Protein AF-A0A482UMV7-F1 (afdb_monomer_lite)

Structure (mmCIF, N/CA/C/O backbone):
data_AF-A0A482UMV7-F1
#
_entry.id   AF-A0A482UMV7-F1
#
loop_
_atom_site.group_PDB
_atom_site.id
_atom_site.type_symbol
_atom_site.label_atom_id
_atom_site.label_alt_id
_atom_site.label_comp_id
_atom_site.label_asym_id
_atom_site.label_entity_id
_atom_site.label_seq_id
_atom_site.pdbx_PDB_ins_code
_atom_site.Cartn_x
_atom_site.Cartn_y
_atom_site.Cartn_z
_atom_site.occupancy
_atom_site.B_iso_or_equiv
_atom_site.auth_seq_id
_atom_site.auth_comp_id
_atom_site.auth_asym_id
_atom_site.auth_atom_id
_atom_site.pdbx_PDB_model_num
ATOM 1 N N . MET A 1 1 ? -40.245 61.154 6.865 1.00 43.94 1 MET A N 1
ATOM 2 C CA . MET A 1 1 ? -39.215 61.916 6.126 1.00 43.94 1 MET A CA 1
ATOM 3 C C . MET A 1 1 ? -37.878 61.255 6.385 1.00 43.94 1 MET A C 1
ATOM 5 O O . MET A 1 1 ? -37.411 61.258 7.516 1.00 43.94 1 MET A O 1
ATOM 9 N N . GLY A 1 2 ? -37.360 60.561 5.376 1.00 43.12 2 GLY A N 1
ATOM 10 C CA . GLY A 1 2 ? -36.163 59.741 5.489 1.00 43.12 2 GLY A CA 1
ATOM 11 C C . GLY A 1 2 ? -34.888 60.548 5.296 1.00 43.12 2 GLY A C 1
ATOM 12 O O . GLY A 1 2 ? -34.799 61.359 4.381 1.00 43.12 2 GLY A O 1
ATOM 13 N N . LYS A 1 3 ? -33.899 60.269 6.143 1.00 50.28 3 LYS A N 1
ATOM 14 C CA . LYS A 1 3 ? -32.472 60.389 5.842 1.00 50.28 3 LYS A CA 1
ATOM 15 C C . LYS A 1 3 ? -31.780 59.277 6.626 1.00 50.28 3 LYS A C 1
ATOM 17 O O . LYS A 1 3 ? -31.640 59.380 7.840 1.00 50.28 3 LYS A O 1
ATOM 22 N N . LYS A 1 4 ? -31.408 58.190 5.954 1.00 49.84 4 LYS A N 1
ATOM 23 C CA . LYS A 1 4 ? -30.379 57.277 6.451 1.00 49.84 4 LYS A CA 1
ATOM 24 C C . LYS A 1 4 ? -29.355 57.105 5.340 1.00 49.84 4 LYS A C 1
ATOM 26 O O . LYS A 1 4 ? -29.691 56.844 4.190 1.00 49.84 4 LYS A O 1
ATOM 31 N N . SER A 1 5 ? -28.141 57.440 5.731 1.00 49.72 5 SER A N 1
ATOM 32 C CA . SER A 1 5 ? -26.908 57.589 4.980 1.00 49.72 5 SER A CA 1
ATOM 33 C C . SER A 1 5 ? -26.495 56.302 4.274 1.00 49.72 5 SER A C 1
ATOM 35 O O . SER A 1 5 ? -26.538 55.225 4.865 1.00 49.72 5 SER A O 1
ATOM 37 N N . LYS A 1 6 ? -26.043 56.440 3.024 1.00 51.44 6 LYS A N 1
ATOM 38 C CA . LYS A 1 6 ? -25.259 55.422 2.318 1.00 51.44 6 LYS A CA 1
ATOM 39 C C . LYS A 1 6 ? -23.919 55.219 3.046 1.00 51.44 6 LYS A C 1
ATOM 41 O O . LYS A 1 6 ? -23.267 56.226 3.325 1.00 51.44 6 LYS A O 1
ATOM 46 N N . PRO A 1 7 ? -23.480 53.982 3.319 1.00 50.62 7 PRO A N 1
ATOM 47 C CA . PRO A 1 7 ? -22.086 53.716 3.639 1.00 50.62 7 PRO A CA 1
ATOM 48 C C . PRO A 1 7 ? -21.233 53.778 2.365 1.00 50.62 7 PRO A C 1
ATOM 50 O O . PRO A 1 7 ? -21.660 53.367 1.284 1.00 50.62 7 PRO A O 1
ATOM 53 N N . GLN A 1 8 ? -20.054 54.377 2.509 1.00 47.41 8 GLN A N 1
ATOM 54 C CA . GLN A 1 8 ? -19.068 54.591 1.459 1.00 47.41 8 GLN A CA 1
ATOM 55 C C . GLN A 1 8 ? -18.378 53.273 1.096 1.00 47.41 8 GLN A C 1
ATOM 57 O O . GLN A 1 8 ? -17.973 52.505 1.963 1.00 47.41 8 GLN A O 1
ATOM 62 N N . HIS A 1 9 ? -18.259 53.051 -0.207 1.00 37.47 9 HIS A N 1
ATOM 63 C CA . HIS A 1 9 ? -17.478 51.998 -0.835 1.00 37.47 9 HIS A CA 1
ATOM 64 C C . HIS A 1 9 ? -15.992 52.332 -0.645 1.00 37.47 9 HIS A C 1
ATOM 66 O O . HIS A 1 9 ? -15.497 53.280 -1.253 1.00 37.47 9 HIS A O 1
ATOM 72 N N . ARG A 1 10 ? -15.292 51.595 0.223 1.00 38.94 10 ARG A N 1
ATOM 73 C CA . ARG A 1 10 ? -13.826 51.593 0.273 1.00 38.94 10 ARG A CA 1
ATOM 74 C C . ARG A 1 10 ? -13.372 50.529 -0.720 1.00 38.94 10 ARG A C 1
ATOM 76 O O . ARG A 1 10 ? -13.605 49.350 -0.493 1.00 38.94 10 ARG A O 1
ATOM 83 N N . VAL A 1 11 ? -12.853 50.967 -1.863 1.00 44.78 11 VAL A N 1
ATOM 84 C CA . VAL A 1 11 ? -12.037 50.112 -2.728 1.00 44.78 11 VAL A CA 1
ATOM 85 C C . VAL A 1 11 ? -10.683 50.069 -2.032 1.00 44.78 11 VAL A C 1
ATOM 87 O O . VAL A 1 11 ? -10.023 51.102 -1.938 1.00 44.78 11 VAL A O 1
ATOM 90 N N . GLU A 1 12 ? -10.354 48.945 -1.407 1.00 43.97 12 GLU A N 1
ATOM 91 C CA . GLU A 1 12 ? -8.971 48.653 -1.043 1.00 43.97 12 GLU A CA 1
ATOM 92 C C . GLU A 1 12 ? -8.341 48.075 -2.309 1.00 43.97 12 GLU A C 1
ATOM 94 O O . GLU A 1 12 ? -8.870 47.132 -2.893 1.00 43.97 12 GLU A O 1
ATOM 99 N N . GLU A 1 13 ? -7.327 48.778 -2.803 1.00 46.56 13 GLU A N 1
ATOM 100 C CA . GLU A 1 13 ? -6.512 48.392 -3.947 1.00 46.56 13 GLU A CA 1
ATOM 101 C C . GLU A 1 13 ? -5.821 47.067 -3.604 1.00 46.56 13 GLU A C 1
ATOM 103 O O . GLU A 1 13 ? -5.175 46.954 -2.561 1.00 46.56 13 GLU A O 1
ATOM 108 N N . GLU A 1 14 ? -6.032 46.055 -4.444 1.00 43.72 14 GLU A N 1
ATOM 109 C CA . GLU A 1 14 ? -5.268 44.813 -4.412 1.00 43.72 14 GLU A CA 1
ATOM 110 C C . GLU A 1 14 ? -3.845 45.154 -4.877 1.00 43.72 14 GLU A C 1
ATOM 112 O O . GLU A 1 14 ? -3.633 45.595 -6.004 1.00 43.72 14 GLU A O 1
ATOM 117 N N . ASP A 1 15 ? -2.913 45.063 -3.929 1.00 47.44 15 ASP A N 1
ATOM 118 C CA . ASP A 1 15 ? -1.464 45.067 -4.107 1.00 47.44 15 ASP A CA 1
ATOM 119 C C . ASP A 1 15 ? -1.035 43.596 -4.113 1.00 47.44 15 ASP A C 1
ATOM 121 O O . ASP A 1 15 ? -0.698 43.016 -3.079 1.00 47.44 15 ASP A O 1
ATOM 125 N N . ASP A 1 16 ? -1.179 42.941 -5.260 1.00 41.00 16 ASP A N 1
ATOM 126 C CA . ASP A 1 16 ? -0.617 41.627 -5.538 1.00 41.00 16 ASP A CA 1
ATOM 127 C C . ASP A 1 16 ? 0.807 41.809 -6.065 1.00 41.00 16 ASP A C 1
ATOM 129 O O . ASP A 1 16 ? 1.088 41.766 -7.261 1.00 41.00 16 ASP A O 1
ATOM 133 N N . GLY A 1 17 ? 1.708 42.055 -5.110 1.00 41.66 17 GLY A N 1
ATOM 134 C CA . GLY A 1 17 ? 3.145 42.046 -5.322 1.00 41.66 17 GLY A CA 1
ATOM 135 C C . GLY A 1 17 ? 3.578 40.790 -6.072 1.00 41.66 17 GLY A C 1
ATOM 136 O O . GLY A 1 17 ? 3.314 39.665 -5.645 1.00 41.66 17 GLY A O 1
ATOM 137 N N . GLU A 1 18 ? 4.251 41.012 -7.197 1.00 49.75 18 GLU A N 1
ATOM 138 C CA . GLU A 1 18 ? 5.039 40.006 -7.891 1.00 49.75 18 GLU A CA 1
ATOM 139 C C . GLU A 1 18 ? 6.047 39.433 -6.880 1.00 49.75 18 GLU A C 1
ATOM 141 O O . GLU A 1 18 ? 6.989 40.108 -6.468 1.00 49.75 18 GLU A O 1
ATOM 146 N N . GLU A 1 19 ? 5.813 38.205 -6.410 1.00 50.50 19 GLU A N 1
ATOM 147 C CA . GLU A 1 19 ? 6.839 37.444 -5.702 1.00 50.50 19 GLU A CA 1
ATOM 148 C C . GLU A 1 19 ? 7.940 37.132 -6.718 1.00 50.50 19 GLU A C 1
ATOM 150 O O . GLU A 1 19 ? 7.823 36.215 -7.536 1.00 50.50 19 GLU A O 1
ATOM 155 N N . ASP A 1 20 ? 8.993 37.948 -6.671 1.00 44.59 20 ASP A N 1
ATOM 156 C CA . ASP A 1 20 ? 10.297 37.684 -7.260 1.00 44.59 20 ASP A CA 1
ATOM 157 C C . ASP A 1 20 ? 10.750 36.282 -6.823 1.00 44.59 20 ASP A C 1
ATOM 159 O O . ASP A 1 20 ? 11.277 36.072 -5.731 1.00 44.59 20 ASP A O 1
ATOM 163 N N . PHE A 1 21 ? 10.491 35.284 -7.667 1.00 38.53 21 PHE A N 1
ATOM 164 C CA . PHE A 1 21 ? 11.056 33.953 -7.509 1.00 38.53 21 PHE A CA 1
ATOM 165 C C . PHE A 1 21 ? 12.571 34.105 -7.647 1.00 38.53 21 PHE A C 1
ATOM 167 O O . PHE A 1 21 ? 13.057 34.429 -8.729 1.00 38.53 21 PHE A O 1
ATOM 174 N N . ASP A 1 22 ? 13.308 33.896 -6.557 1.00 45.75 22 ASP A N 1
ATOM 175 C CA . ASP A 1 22 ? 14.771 33.923 -6.510 1.00 45.75 22 ASP A CA 1
ATOM 176 C C . ASP A 1 22 ? 15.378 32.921 -7.521 1.00 45.75 22 ASP A C 1
ATOM 178 O O . ASP A 1 22 ? 15.698 31.775 -7.197 1.00 45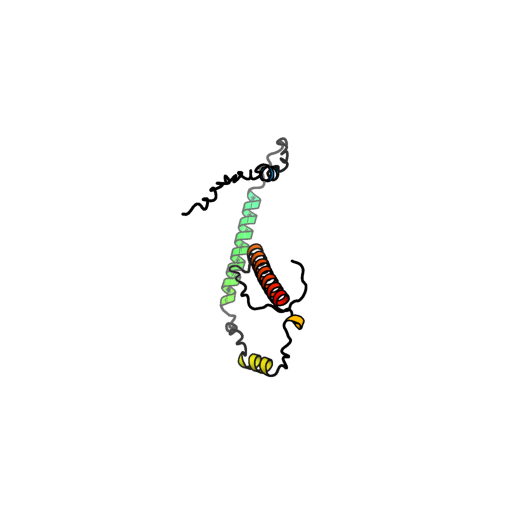.75 22 ASP A O 1
ATOM 182 N N . VAL A 1 23 ? 15.572 33.362 -8.770 1.00 48.81 23 VAL A N 1
ATOM 183 C CA . VAL A 1 23 ? 16.231 32.604 -9.855 1.00 48.81 23 VAL A CA 1
ATOM 184 C C . VAL A 1 23 ? 17.718 32.354 -9.540 1.00 48.81 23 VAL A C 1
ATOM 186 O O . VAL A 1 23 ? 18.358 31.487 -10.133 1.00 48.81 23 VAL A O 1
ATOM 189 N N . GLU A 1 24 ? 18.285 33.060 -8.559 1.00 51.09 24 GLU A N 1
ATOM 190 C CA . GLU A 1 24 ? 19.698 32.940 -8.181 1.00 51.09 24 GLU A CA 1
ATOM 191 C C . GLU A 1 24 ? 20.040 31.623 -7.457 1.00 51.09 24 GLU A C 1
ATOM 193 O O . GLU A 1 24 ? 21.212 31.239 -7.403 1.00 51.09 24 GLU A O 1
ATOM 198 N N . ALA A 1 25 ? 19.049 30.879 -6.949 1.00 48.94 25 ALA A N 1
ATOM 199 C CA . ALA A 1 25 ? 19.295 29.592 -6.294 1.00 48.94 25 ALA A CA 1
ATOM 200 C C . ALA A 1 25 ? 19.534 28.431 -7.283 1.00 48.94 25 ALA A C 1
ATOM 202 O O . ALA A 1 25 ? 20.214 27.464 -6.929 1.00 48.94 25 ALA A O 1
ATOM 203 N N . GLU A 1 26 ? 19.048 28.525 -8.528 1.00 45.56 26 GLU A N 1
ATOM 204 C CA . GLU A 1 26 ? 19.258 27.475 -9.538 1.00 45.56 26 GLU A CA 1
ATOM 205 C C . GLU A 1 26 ? 20.599 27.605 -10.283 1.00 45.56 26 GLU A C 1
ATOM 207 O O . GLU A 1 26 ? 21.160 26.604 -10.736 1.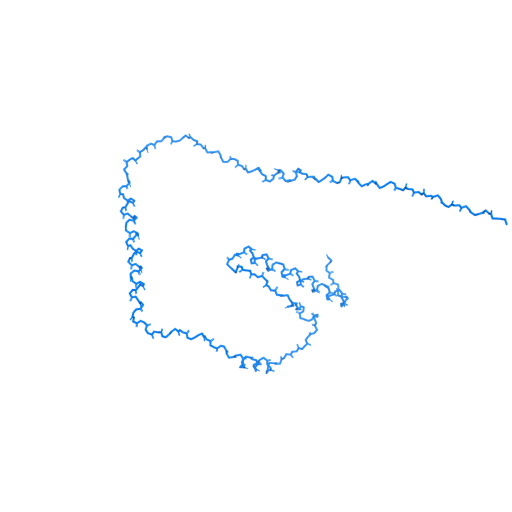00 45.56 26 GLU A O 1
ATOM 212 N N . GLU A 1 27 ? 21.193 28.802 -10.357 1.00 49.72 27 GLU A N 1
ATOM 213 C CA . GLU A 1 27 ? 22.468 28.998 -11.067 1.00 49.72 27 GLU A CA 1
ATOM 214 C C . GLU A 1 27 ? 23.677 28.424 -10.295 1.00 49.72 27 GLU A C 1
ATOM 216 O O . GLU A 1 27 ? 24.702 28.051 -10.879 1.00 49.72 27 GLU A O 1
ATOM 221 N N . ALA A 1 28 ? 23.561 28.265 -8.972 1.00 49.56 28 ALA A N 1
ATOM 222 C CA . ALA A 1 28 ? 24.653 27.784 -8.126 1.00 49.56 28 ALA A CA 1
ATOM 223 C C . ALA A 1 28 ? 24.942 26.272 -8.256 1.00 49.56 28 ALA A C 1
ATOM 225 O O . ALA A 1 28 ? 26.038 25.832 -7.895 1.00 49.56 28 ALA A O 1
ATOM 226 N N . LEU A 1 29 ? 24.018 25.471 -8.808 1.00 46.03 29 LEU A N 1
ATOM 227 C CA . LEU A 1 29 ? 24.184 24.014 -8.937 1.00 46.03 29 LEU A CA 1
ATOM 228 C C . LEU A 1 29 ? 24.915 23.583 -10.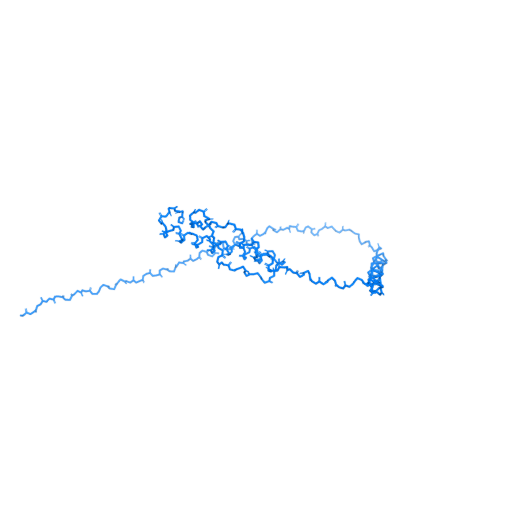228 1.00 46.03 29 LEU A C 1
ATOM 230 O O . LEU A 1 29 ? 25.308 22.427 -10.364 1.00 46.03 29 LEU A O 1
ATOM 234 N N . MET A 1 30 ? 25.172 24.506 -11.163 1.00 51.97 30 MET A N 1
ATOM 235 C CA . MET A 1 30 ? 25.858 24.223 -12.439 1.00 51.97 30 MET A CA 1
ATOM 236 C C . MET A 1 30 ? 27.371 24.498 -12.431 1.00 51.97 30 MET A C 1
ATOM 238 O O . MET A 1 30 ? 28.027 24.470 -13.476 1.00 51.97 30 MET A O 1
ATOM 242 N N . LYS A 1 31 ? 27.984 24.720 -11.263 1.00 54.16 31 LYS A N 1
ATOM 243 C CA . LYS A 1 31 ? 29.431 24.967 -11.159 1.00 54.16 31 LYS A CA 1
ATOM 244 C C . LYS A 1 31 ? 30.211 23.705 -10.791 1.00 54.16 31 LYS A C 1
ATOM 246 O O . LYS A 1 31 ? 30.865 23.633 -9.754 1.00 54.16 31 LYS A O 1
ATOM 251 N N . ALA A 1 32 ? 30.178 22.714 -11.680 1.00 54.22 32 ALA A N 1
ATOM 252 C CA . ALA A 1 32 ? 31.090 21.577 -11.601 1.00 54.22 32 ALA A CA 1
ATOM 253 C C . ALA A 1 32 ? 32.558 22.061 -11.687 1.00 54.22 32 ALA A C 1
ATOM 255 O O . ALA A 1 32 ? 32.877 22.930 -12.512 1.00 54.22 32 ALA A O 1
ATOM 256 N N . PRO A 1 33 ? 33.485 21.523 -10.873 1.00 56.00 33 PRO A N 1
ATOM 257 C CA . PRO A 1 33 ? 34.899 21.845 -11.002 1.00 56.00 33 PRO A CA 1
ATOM 258 C C . PRO A 1 33 ? 35.418 21.351 -12.359 1.00 56.00 33 PRO A C 1
ATOM 260 O O . PRO A 1 33 ? 35.349 20.167 -12.686 1.00 56.00 33 PRO A O 1
ATOM 263 N N . LYS A 1 34 ? 35.950 22.274 -13.168 1.00 52.28 34 LYS A N 1
ATOM 264 C CA . LYS A 1 34 ? 36.606 21.951 -14.440 1.00 52.28 34 LYS A CA 1
ATOM 265 C C . LYS A 1 34 ? 37.866 21.134 -14.153 1.00 52.28 34 LYS A C 1
ATOM 267 O O . LYS A 1 34 ? 38.871 21.681 -13.704 1.00 52.28 34 LYS A O 1
ATOM 272 N N . MET A 1 35 ? 37.811 19.837 -14.440 1.00 42.56 35 MET A N 1
ATOM 273 C CA . MET A 1 35 ? 38.985 18.968 -14.483 1.00 42.56 35 MET A CA 1
ATOM 274 C C . MET A 1 35 ? 39.974 19.524 -15.513 1.00 42.56 35 MET A C 1
ATOM 276 O O . MET A 1 35 ? 39.690 19.575 -16.712 1.00 42.56 35 MET A O 1
ATOM 280 N N . HIS A 1 36 ? 41.129 19.985 -15.040 1.00 48.78 36 HIS A N 1
ATOM 281 C CA . HIS A 1 36 ? 42.207 20.476 -15.887 1.00 48.78 36 HIS A CA 1
ATOM 282 C C . HIS A 1 36 ? 42.847 19.270 -16.591 1.00 48.78 36 HIS A C 1
ATOM 284 O O . HIS A 1 36 ? 43.627 18.529 -15.999 1.00 48.78 36 HIS A O 1
ATOM 290 N N . LEU A 1 37 ? 42.466 19.021 -17.846 1.00 51.78 37 LEU A N 1
ATOM 291 C CA . LEU A 1 37 ? 43.096 17.990 -18.666 1.00 51.78 37 LEU A CA 1
ATOM 292 C C . LEU A 1 37 ? 44.433 18.537 -19.185 1.00 51.78 37 LEU A C 1
ATOM 294 O O . LEU A 1 37 ? 44.465 19.309 -20.146 1.00 51.78 37 LEU A O 1
ATOM 298 N N . ASP A 1 38 ? 45.536 18.147 -18.546 1.00 51.47 38 ASP A N 1
ATOM 299 C CA . ASP A 1 38 ? 46.892 18.466 -18.999 1.00 51.47 38 ASP A CA 1
ATOM 300 C C . ASP A 1 38 ? 47.173 17.818 -20.364 1.00 51.47 38 ASP A C 1
ATOM 302 O O . ASP A 1 38 ? 47.544 16.650 -20.487 1.00 51.47 38 ASP A O 1
ATOM 306 N N . LYS A 1 39 ? 47.014 18.605 -21.432 1.00 54.28 39 LYS A N 1
ATOM 307 C CA . LYS A 1 39 ? 47.268 18.212 -22.828 1.00 54.28 39 LYS A CA 1
ATOM 308 C C . LYS A 1 39 ? 48.754 18.210 -23.189 1.00 54.28 39 LYS A C 1
ATOM 310 O O . LYS A 1 39 ? 49.137 18.727 -24.238 1.00 54.28 39 LYS A O 1
ATOM 315 N N . ASN A 1 40 ? 49.619 17.639 -22.352 1.00 52.84 40 ASN A N 1
ATOM 316 C CA . ASN A 1 40 ? 51.028 17.536 -22.718 1.00 52.84 40 ASN A CA 1
ATOM 317 C C . ASN A 1 40 ? 51.709 16.266 -22.208 1.00 52.84 40 ASN A C 1
ATOM 319 O O . ASN A 1 40 ? 52.571 16.285 -21.334 1.00 52.84 40 ASN A O 1
ATOM 323 N N . LYS A 1 41 ? 51.388 15.144 -22.856 1.00 48.00 41 LYS A N 1
ATOM 324 C CA . LYS A 1 41 ? 52.294 13.996 -22.912 1.00 48.00 41 LYS A CA 1
ATOM 325 C C . LYS A 1 41 ? 52.354 13.454 -24.336 1.00 48.00 41 LYS A C 1
ATOM 327 O O . LYS A 1 41 ? 51.790 12.422 -24.670 1.00 48.00 41 LYS A O 1
ATOM 332 N N . LYS A 1 42 ? 53.096 14.162 -25.195 1.00 59.62 42 LYS A N 1
ATOM 333 C CA . LYS A 1 42 ? 53.746 13.517 -26.341 1.00 59.62 42 LYS A CA 1
ATOM 334 C C . LYS A 1 42 ? 54.617 12.392 -25.783 1.00 59.62 42 LYS A C 1
ATOM 336 O O . LYS A 1 42 ? 55.585 12.707 -25.092 1.00 59.62 42 LYS A O 1
ATOM 341 N N . ARG A 1 43 ? 54.328 11.130 -26.116 1.00 52.66 43 ARG A N 1
ATOM 342 C CA . ARG A 1 43 ? 55.361 10.156 -26.508 1.00 52.66 43 ARG A CA 1
ATOM 343 C C . ARG A 1 43 ? 54.801 8.804 -26.959 1.00 52.66 43 ARG A C 1
ATOM 345 O O . ARG A 1 43 ? 54.173 8.098 -26.189 1.00 52.66 43 ARG A O 1
ATOM 352 N N . LYS A 1 44 ? 55.254 8.474 -28.174 1.00 46.94 44 LYS A N 1
ATOM 353 C CA . LYS A 1 44 ? 55.445 7.162 -28.799 1.00 46.94 44 LYS A CA 1
ATOM 354 C C . LYS A 1 44 ? 54.180 6.482 -29.332 1.00 46.94 44 LYS A C 1
ATOM 356 O O . LYS A 1 44 ? 53.487 5.781 -28.612 1.00 46.94 44 LYS A O 1
ATOM 361 N N . ARG A 1 45 ? 53.956 6.664 -30.642 1.00 53.06 45 ARG A N 1
ATOM 362 C CA . ARG A 1 45 ? 53.241 5.683 -31.464 1.00 53.06 45 ARG A CA 1
ATOM 363 C C . ARG A 1 45 ? 53.913 4.329 -31.242 1.00 53.06 45 ARG A C 1
ATOM 365 O O . ARG A 1 45 ? 55.115 4.203 -31.485 1.00 53.06 45 ARG A O 1
ATOM 372 N N . ARG A 1 46 ? 53.162 3.390 -30.683 1.00 48.78 46 ARG A N 1
ATOM 373 C CA . ARG A 1 46 ? 53.447 1.964 -30.751 1.00 48.78 46 ARG A CA 1
ATOM 374 C C . ARG A 1 46 ? 52.561 1.475 -31.891 1.00 48.78 46 ARG A C 1
ATOM 376 O O . ARG A 1 46 ? 51.409 1.144 -31.668 1.00 48.78 46 ARG A O 1
ATOM 383 N N . ASP A 1 47 ? 53.071 1.631 -33.108 1.00 54.81 47 ASP A N 1
ATOM 384 C CA . ASP A 1 47 ? 52.542 0.938 -34.278 1.00 54.81 47 ASP A CA 1
ATOM 385 C C . ASP A 1 47 ? 53.092 -0.489 -34.153 1.00 54.81 47 ASP A C 1
ATOM 387 O O . ASP A 1 47 ? 54.267 -0.686 -34.440 1.00 54.81 47 ASP A O 1
ATOM 391 N N . GLU A 1 48 ? 52.317 -1.390 -33.547 1.00 55.47 48 GLU A N 1
ATOM 392 C CA . GLU A 1 48 ? 52.490 -2.856 -33.462 1.00 55.47 48 GLU A CA 1
ATOM 393 C C . GLU A 1 48 ? 51.558 -3.324 -32.332 1.00 55.47 48 GLU A C 1
ATOM 395 O O . GLU A 1 48 ? 51.926 -3.164 -31.169 1.00 55.47 48 GLU A O 1
ATOM 400 N N . ASP A 1 49 ? 50.337 -3.751 -32.686 1.00 51.34 49 ASP A N 1
ATOM 401 C CA . ASP A 1 49 ? 49.456 -4.697 -31.954 1.00 51.34 49 ASP A CA 1
ATOM 402 C C . ASP A 1 49 ? 48.042 -4.821 -32.618 1.00 51.34 49 ASP A C 1
ATOM 404 O O . ASP A 1 49 ? 47.165 -5.463 -32.054 1.00 51.34 49 ASP A O 1
ATOM 408 N N . ASP A 1 50 ? 47.799 -4.288 -33.832 1.00 52.03 50 ASP A N 1
ATOM 409 C CA . ASP A 1 50 ? 46.499 -4.443 -34.542 1.00 52.03 50 ASP A CA 1
ATOM 410 C C . ASP A 1 50 ? 46.200 -5.888 -35.012 1.00 52.03 50 ASP A C 1
ATOM 412 O O . ASP A 1 50 ? 45.047 -6.222 -35.273 1.00 52.03 50 ASP A O 1
ATOM 416 N N . ASP A 1 51 ? 47.210 -6.762 -35.110 1.00 54.41 51 ASP A N 1
ATOM 417 C CA . ASP A 1 51 ? 47.010 -8.166 -35.516 1.00 54.41 51 ASP A CA 1
ATOM 418 C C . ASP A 1 51 ? 46.549 -9.067 -34.350 1.00 54.41 51 ASP A C 1
ATOM 420 O O . ASP A 1 51 ? 46.020 -10.147 -34.588 1.00 54.41 51 ASP A O 1
ATOM 424 N N . VAL A 1 52 ? 46.716 -8.644 -33.088 1.00 54.62 52 VAL A N 1
ATOM 425 C CA . VAL A 1 52 ? 46.346 -9.465 -31.916 1.00 54.62 52 VAL A CA 1
ATOM 426 C C . VAL A 1 52 ? 44.867 -9.288 -31.553 1.00 54.62 52 VAL A C 1
ATOM 428 O O . VAL A 1 52 ? 44.202 -10.262 -31.211 1.00 54.62 52 VAL A O 1
ATOM 431 N N . GLU A 1 53 ? 44.314 -8.077 -31.698 1.00 55.00 53 GLU A N 1
ATOM 432 C CA . GLU A 1 53 ? 42.881 -7.828 -31.455 1.00 55.00 53 GLU A CA 1
ATOM 433 C C . GLU A 1 53 ? 41.976 -8.529 -32.484 1.00 55.00 53 GLU A C 1
ATOM 435 O O . GLU A 1 53 ? 40.873 -8.956 -32.143 1.00 55.00 53 GLU A O 1
ATOM 440 N N . ALA A 1 54 ? 42.431 -8.689 -33.733 1.00 60.00 54 ALA A N 1
ATOM 441 C CA . ALA A 1 54 ? 41.679 -9.413 -34.760 1.00 60.00 54 ALA A CA 1
ATOM 442 C C . ALA A 1 54 ? 41.539 -10.908 -34.416 1.00 60.00 54 ALA A C 1
ATOM 444 O O . ALA A 1 54 ? 40.440 -11.460 -34.499 1.00 60.00 54 ALA A O 1
ATOM 445 N N . ASP A 1 55 ? 42.625 -11.532 -33.951 1.00 64.19 55 ASP A N 1
ATOM 446 C CA . ASP A 1 55 ? 42.637 -12.933 -33.522 1.00 64.19 55 ASP A CA 1
ATOM 447 C C . ASP A 1 55 ? 41.790 -13.157 -32.251 1.00 64.19 55 ASP A C 1
ATOM 449 O O . ASP A 1 55 ? 41.116 -14.184 -32.121 1.00 64.19 55 ASP A O 1
ATOM 453 N N . GLU A 1 56 ? 41.776 -12.195 -31.320 1.00 65.31 56 GLU A N 1
ATOM 454 C CA . GLU A 1 56 ? 40.938 -12.243 -30.113 1.00 65.31 56 GLU A CA 1
ATOM 455 C C . GLU A 1 56 ? 39.442 -12.111 -30.441 1.00 65.31 56 GLU A C 1
ATOM 457 O O . GLU A 1 56 ? 38.631 -12.895 -29.941 1.00 65.31 56 GLU A O 1
ATOM 462 N N . LEU A 1 57 ? 39.066 -11.191 -31.336 1.00 75.19 57 LEU A N 1
ATOM 463 C CA . LEU A 1 57 ? 37.680 -11.024 -31.787 1.00 75.19 57 LEU A CA 1
ATOM 464 C C . LEU A 1 57 ? 37.162 -12.259 -32.533 1.00 75.19 57 LEU A C 1
ATOM 466 O O . LEU A 1 57 ? 36.022 -12.682 -32.316 1.00 75.19 57 LEU A O 1
ATOM 470 N N . ASP A 1 58 ? 37.994 -12.868 -33.378 1.00 80.12 58 ASP A N 1
ATOM 471 C CA . ASP A 1 58 ? 37.643 -14.099 -34.085 1.00 80.12 58 ASP A CA 1
ATOM 472 C C . ASP A 1 58 ? 37.502 -15.285 -33.116 1.00 80.12 58 ASP A C 1
ATOM 474 O O . ASP A 1 58 ? 36.583 -16.102 -33.262 1.00 80.12 58 ASP A O 1
ATOM 478 N N . ALA A 1 59 ? 38.340 -15.358 -32.076 1.00 82.19 59 ALA A N 1
ATOM 479 C CA . ALA A 1 59 ? 38.224 -16.359 -31.019 1.00 82.19 59 ALA A CA 1
ATOM 480 C C . ALA A 1 59 ? 36.948 -16.179 -30.174 1.00 82.19 59 ALA A C 1
ATOM 482 O O . ALA A 1 59 ? 36.255 -17.162 -29.886 1.00 82.19 59 ALA A O 1
ATOM 483 N N . GLU A 1 60 ? 36.587 -14.944 -29.817 1.00 78.44 60 GLU A N 1
ATOM 484 C CA . GLU A 1 60 ? 35.336 -14.636 -29.112 1.00 78.44 60 GLU A CA 1
ATOM 485 C C . GLU A 1 60 ? 34.106 -14.968 -29.964 1.00 78.44 60 GLU A C 1
ATOM 487 O O . GLU A 1 60 ? 33.141 -15.576 -29.484 1.00 78.44 60 GLU A O 1
ATOM 492 N N . LEU A 1 61 ? 34.146 -14.633 -31.254 1.00 84.50 61 LEU A N 1
ATOM 493 C CA . LEU A 1 61 ? 33.064 -14.915 -32.189 1.00 84.50 61 LEU A CA 1
ATOM 494 C C . LEU A 1 61 ? 32.903 -16.426 -32.413 1.00 84.50 61 LEU A C 1
ATOM 496 O O . LEU A 1 61 ? 31.773 -16.927 -32.419 1.00 84.50 61 LEU A O 1
ATOM 500 N N . ALA A 1 62 ? 34.008 -17.171 -32.501 1.00 86.00 62 ALA A N 1
ATOM 501 C CA . ALA A 1 62 ? 34.001 -18.631 -32.553 1.00 86.00 62 ALA A CA 1
ATOM 502 C C . ALA A 1 62 ? 33.442 -19.254 -31.261 1.00 86.00 62 ALA A C 1
ATOM 504 O O . ALA A 1 62 ? 32.625 -20.177 -31.329 1.00 86.00 62 ALA A O 1
ATOM 505 N N . ALA A 1 63 ? 33.802 -18.727 -30.086 1.00 82.75 63 ALA A N 1
ATOM 506 C CA . ALA A 1 63 ? 33.270 -19.187 -28.803 1.00 82.75 63 ALA A CA 1
ATOM 507 C C . ALA A 1 63 ? 31.753 -18.940 -28.687 1.00 82.75 63 ALA A C 1
ATOM 509 O O . ALA A 1 63 ? 31.001 -19.837 -28.295 1.00 82.75 63 ALA A O 1
ATOM 510 N N . LEU A 1 64 ? 31.270 -17.765 -29.104 1.00 81.62 64 LEU A N 1
ATOM 511 C CA . LEU A 1 64 ? 29.839 -17.443 -29.138 1.00 81.62 64 LEU A CA 1
ATOM 512 C C . LEU A 1 64 ? 29.067 -18.343 -30.109 1.00 81.62 64 LEU A C 1
ATOM 514 O O . LEU A 1 64 ? 27.956 -18.788 -29.799 1.00 81.62 64 LEU A O 1
ATOM 518 N N . GLN A 1 65 ? 29.645 -18.643 -31.274 1.00 85.19 65 GLN A N 1
ATOM 519 C CA . GLN A 1 65 ? 29.052 -19.571 -32.235 1.00 85.19 65 GLN A CA 1
ATOM 520 C C . GLN A 1 65 ? 29.011 -21.005 -31.696 1.00 85.19 65 GLN A C 1
ATOM 522 O O . GLN A 1 65 ? 27.980 -21.663 -31.846 1.00 85.19 65 GLN A O 1
ATOM 527 N N . ALA A 1 66 ? 30.062 -21.467 -31.014 1.00 80.75 66 ALA A N 1
ATOM 528 C CA . ALA A 1 66 ? 30.105 -22.786 -30.385 1.00 80.75 66 ALA A CA 1
ATOM 529 C C . ALA A 1 66 ? 29.030 -22.936 -29.295 1.00 80.75 66 ALA A C 1
ATOM 531 O O . ALA A 1 66 ? 28.261 -23.896 -29.326 1.00 80.75 66 ALA A O 1
ATOM 532 N N . ILE A 1 67 ? 28.875 -21.942 -28.412 1.00 78.56 67 ILE A N 1
ATOM 533 C CA . ILE A 1 67 ? 27.807 -21.918 -27.392 1.00 78.56 67 ILE A CA 1
ATOM 534 C C . ILE A 1 67 ? 26.420 -21.939 -28.051 1.00 78.56 67 ILE A C 1
ATOM 536 O O . ILE A 1 67 ? 25.488 -22.584 -27.562 1.00 78.56 67 ILE A O 1
ATOM 540 N N . ARG A 1 68 ? 26.251 -21.236 -29.178 1.00 76.75 68 ARG A N 1
ATOM 541 C CA . ARG A 1 68 ? 24.982 -21.207 -29.919 1.00 76.75 68 ARG A CA 1
ATOM 542 C C . ARG A 1 68 ? 24.663 -22.558 -30.558 1.00 76.75 68 ARG A C 1
ATOM 544 O O . ARG A 1 68 ? 23.504 -22.968 -30.528 1.00 76.75 68 ARG A O 1
ATOM 551 N N . GLN A 1 69 ? 25.666 -23.243 -31.102 1.00 76.19 69 GLN A N 1
ATOM 552 C CA . GLN A 1 69 ? 25.525 -24.586 -31.669 1.00 76.19 69 GLN A CA 1
ATOM 553 C C . GLN A 1 69 ? 25.253 -25.632 -30.581 1.00 76.19 69 GLN A C 1
ATOM 555 O O . GLN A 1 69 ? 24.368 -26.466 -30.759 1.00 76.19 69 GLN A O 1
ATOM 560 N N . GLU A 1 70 ? 25.917 -25.541 -29.426 1.00 66.44 70 GLU A N 1
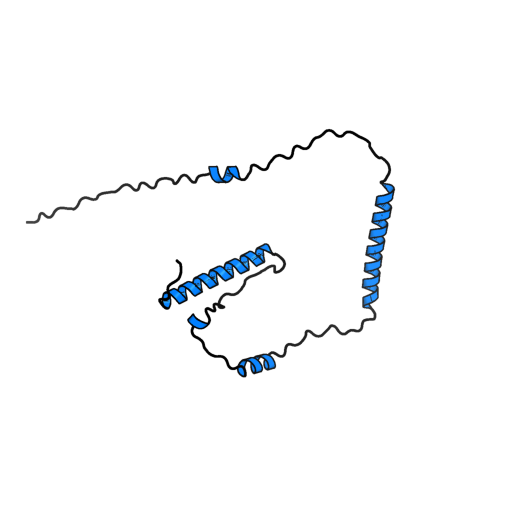ATOM 561 C CA . GLU A 1 70 ? 25.656 -26.400 -28.264 1.00 66.44 70 GLU A CA 1
ATOM 562 C C . GLU A 1 70 ? 24.221 -26.211 -27.742 1.00 66.44 70 GLU A C 1
ATOM 564 O O . GLU A 1 70 ? 23.490 -27.183 -27.540 1.00 66.44 70 GLU A O 1
ATOM 569 N N . LYS A 1 71 ? 23.752 -24.959 -27.636 1.00 63.16 71 LYS A N 1
ATOM 570 C CA . LYS A 1 71 ? 22.359 -24.651 -27.269 1.00 63.16 71 LYS A CA 1
ATOM 571 C C . LYS A 1 71 ? 21.340 -25.142 -28.296 1.00 63.16 71 LYS A C 1
ATOM 573 O O . LYS A 1 71 ? 20.258 -25.565 -27.901 1.00 63.16 71 LYS A O 1
ATOM 578 N N . GLN A 1 72 ? 21.654 -25.102 -29.592 1.00 59.69 72 GLN A N 1
ATOM 579 C CA . GLN A 1 72 ? 20.773 -25.651 -30.630 1.00 59.69 72 GLN A CA 1
ATOM 580 C C . GLN A 1 72 ? 20.765 -27.191 -30.613 1.00 59.69 72 GLN A C 1
ATOM 582 O O . GLN A 1 72 ? 19.700 -27.788 -30.776 1.00 59.69 72 GLN A O 1
ATOM 587 N N . GLY A 1 73 ? 21.899 -27.836 -30.320 1.00 49.66 73 GLY A N 1
ATOM 588 C CA . GLY A 1 73 ? 22.022 -29.292 -30.180 1.00 49.66 73 GLY A CA 1
ATOM 589 C C . GLY A 1 73 ? 21.341 -29.877 -28.935 1.00 49.66 73 GLY A C 1
ATOM 590 O O . GLY A 1 73 ? 20.872 -31.014 -28.971 1.00 49.66 73 GLY A O 1
ATOM 591 N N . TRP A 1 74 ? 21.198 -29.100 -27.855 1.00 47.47 74 TRP A N 1
ATOM 592 C CA . TRP A 1 74 ? 20.499 -29.538 -26.634 1.00 47.47 74 TRP A CA 1
ATOM 593 C C . TRP A 1 74 ? 18.979 -29.706 -26.842 1.00 47.47 74 TRP A C 1
ATOM 595 O O . TRP A 1 74 ? 18.308 -30.422 -26.103 1.00 47.47 74 TRP A O 1
ATOM 605 N N . THR A 1 75 ? 18.397 -29.117 -27.888 1.00 50.25 75 THR A N 1
ATOM 606 C CA . THR A 1 75 ? 16.932 -29.132 -28.071 1.00 50.25 75 THR A CA 1
ATOM 607 C C . THR A 1 75 ? 16.346 -30.451 -28.596 1.00 50.25 75 THR A C 1
ATOM 609 O O . THR A 1 75 ? 15.127 -30.568 -28.687 1.00 50.25 75 THR A O 1
ATOM 612 N N . ALA A 1 76 ? 17.165 -31.466 -28.908 1.00 53.53 76 ALA A N 1
ATOM 613 C CA . ALA A 1 76 ? 16.694 -32.666 -29.612 1.00 53.53 76 ALA A CA 1
ATOM 614 C C . ALA A 1 76 ? 16.535 -33.951 -28.768 1.00 53.53 76 ALA A C 1
ATOM 616 O O . ALA A 1 76 ? 16.055 -34.947 -29.305 1.00 53.53 76 ALA A O 1
ATOM 617 N N . SER A 1 77 ? 16.894 -33.982 -27.476 1.00 50.31 77 SER A N 1
ATOM 618 C CA . SER A 1 77 ? 16.683 -35.200 -26.654 1.00 50.31 77 SER A CA 1
ATOM 619 C C . SER A 1 77 ? 16.202 -34.983 -25.224 1.00 50.31 77 SER A C 1
ATOM 621 O O . SER A 1 77 ? 15.900 -35.959 -24.535 1.00 50.31 77 SER A O 1
ATOM 623 N N . ASP A 1 78 ? 16.043 -33.738 -24.774 1.00 50.19 78 ASP A N 1
ATOM 624 C CA . ASP A 1 78 ? 15.489 -33.492 -23.450 1.00 50.19 78 ASP A CA 1
ATOM 625 C C . ASP A 1 78 ? 13.957 -33.521 -23.511 1.00 50.19 78 ASP A C 1
ATOM 627 O O . ASP A 1 78 ? 13.277 -32.499 -23.552 1.00 50.19 78 ASP A O 1
ATOM 631 N N . THR A 1 79 ? 13.382 -34.727 -23.524 1.00 54.97 79 THR A N 1
ATOM 632 C CA . THR A 1 79 ? 11.933 -34.958 -23.391 1.00 54.97 79 THR A CA 1
ATOM 633 C C . THR A 1 79 ? 11.418 -34.640 -21.983 1.00 54.97 79 THR A C 1
ATOM 635 O O . THR A 1 79 ? 10.441 -35.239 -21.519 1.00 54.97 79 THR A O 1
ATOM 638 N N . ARG A 1 80 ? 12.053 -33.708 -21.264 1.00 61.91 80 ARG A N 1
ATOM 639 C CA . ARG A 1 80 ? 11.431 -33.049 -20.122 1.00 61.91 80 ARG A CA 1
ATOM 640 C C . ARG A 1 80 ? 10.226 -32.308 -20.677 1.00 61.91 80 ARG A C 1
ATOM 642 O O . ARG A 1 80 ? 10.354 -31.238 -21.266 1.00 61.91 80 ARG A O 1
ATOM 649 N N . LYS A 1 81 ? 9.050 -32.934 -20.533 1.00 62.16 81 LYS A N 1
ATOM 650 C CA . LYS A 1 81 ? 7.751 -32.286 -20.737 1.00 62.16 81 LYS A CA 1
ATOM 651 C C . LYS A 1 81 ? 7.861 -30.864 -20.181 1.00 62.16 81 LYS A C 1
ATOM 653 O O . LYS A 1 81 ? 8.371 -30.742 -19.062 1.00 62.16 81 LYS A O 1
ATOM 658 N N . PRO A 1 82 ? 7.415 -29.829 -20.919 1.00 62.28 82 PRO A N 1
ATOM 659 C CA . PRO A 1 82 ? 7.381 -28.481 -20.371 1.00 62.28 82 PRO A CA 1
ATOM 660 C C . PRO A 1 82 ? 6.720 -28.587 -19.001 1.00 62.28 82 PRO A C 1
ATOM 662 O O . PRO A 1 82 ? 5.660 -29.213 -18.889 1.00 62.28 82 PRO A O 1
ATOM 665 N N . ALA A 1 83 ? 7.418 -28.120 -17.962 1.00 64.62 83 ALA A N 1
ATOM 666 C CA . ALA A 1 83 ? 6.905 -28.162 -16.605 1.00 64.62 83 ALA A CA 1
ATOM 667 C C . ALA A 1 83 ? 5.520 -27.520 -16.659 1.00 64.62 83 ALA A C 1
ATOM 669 O O . ALA A 1 83 ? 5.396 -26.341 -16.989 1.00 64.62 83 ALA A O 1
ATOM 670 N N . GLN A 1 84 ? 4.480 -28.336 -16.462 1.00 66.31 84 GLN A N 1
ATOM 671 C CA . GLN A 1 84 ? 3.115 -27.840 -16.382 1.00 66.31 84 GLN A CA 1
ATOM 672 C C . GLN A 1 84 ? 3.141 -26.709 -15.352 1.00 66.31 84 GLN A C 1
ATOM 674 O O . GLN A 1 84 ? 3.759 -26.907 -14.297 1.00 66.31 84 GLN A O 1
ATOM 679 N N . PRO A 1 85 ? 2.559 -25.533 -15.650 1.00 69.25 85 PRO A N 1
ATOM 680 C CA . PRO A 1 85 ? 2.542 -24.442 -14.691 1.00 69.25 85 PRO A CA 1
ATOM 681 C C . PRO A 1 85 ? 1.994 -25.008 -13.386 1.00 69.25 85 PRO A C 1
ATOM 683 O O . PRO A 1 85 ? 0.969 -25.695 -13.397 1.00 69.25 85 PRO A O 1
ATOM 686 N N . ALA A 1 86 ? 2.736 -24.822 -12.292 1.00 69.06 86 ALA A N 1
ATOM 687 C CA . ALA A 1 86 ? 2.345 -25.344 -10.995 1.00 69.06 86 ALA A CA 1
ATOM 688 C C . ALA A 1 86 ? 0.918 -24.864 -10.710 1.00 69.06 86 ALA A C 1
ATOM 690 O O . ALA A 1 86 ? 0.666 -23.672 -10.552 1.00 69.06 86 ALA A O 1
ATOM 691 N N . MET A 1 87 ? -0.038 -25.791 -10.744 1.00 80.94 87 MET A N 1
ATOM 692 C CA . MET A 1 87 ? -1.442 -25.454 -10.585 1.00 80.94 87 MET A CA 1
ATOM 693 C C . MET A 1 87 ? -1.674 -25.201 -9.098 1.00 80.94 87 MET A C 1
ATOM 695 O O . MET A 1 87 ? -1.698 -26.135 -8.296 1.00 80.94 87 MET A O 1
ATOM 699 N N . TYR A 1 88 ? -1.769 -23.930 -8.714 1.00 85.38 88 TYR A N 1
ATOM 700 C CA . TYR A 1 88 ? -2.004 -23.547 -7.327 1.00 85.38 88 TYR A CA 1
ATOM 701 C C . TYR A 1 88 ? -3.376 -24.053 -6.866 1.00 85.38 88 TYR A C 1
ATOM 703 O O . TYR A 1 88 ? -4.400 -23.777 -7.494 1.00 85.38 88 TYR A O 1
ATOM 711 N N . ASN A 1 89 ? -3.412 -24.779 -5.745 1.00 91.94 89 ASN A N 1
ATOM 712 C CA . ASN A 1 89 ? -4.657 -25.247 -5.139 1.00 91.94 89 ASN A CA 1
ATOM 713 C C . ASN A 1 89 ? -5.367 -24.093 -4.410 1.00 91.94 89 ASN A C 1
ATOM 715 O O . ASN A 1 89 ? -5.286 -23.967 -3.186 1.00 91.94 89 ASN A O 1
ATOM 719 N N . LYS A 1 90 ? -6.057 -23.241 -5.176 1.00 93.62 90 LYS A N 1
ATOM 720 C CA . LYS A 1 90 ? -6.814 -22.095 -4.652 1.00 93.62 90 LYS A CA 1
ATOM 721 C C . LYS A 1 90 ? -7.851 -22.519 -3.608 1.00 93.62 90 LYS A C 1
ATOM 723 O O . LYS A 1 90 ? -7.993 -21.851 -2.591 1.00 93.62 90 LYS A O 1
ATOM 728 N N . GLU A 1 91 ? -8.547 -23.630 -3.835 1.00 93.31 91 GLU A N 1
ATOM 729 C CA . GLU A 1 91 ? -9.584 -24.135 -2.926 1.00 93.31 91 GLU A CA 1
ATOM 730 C C . GLU A 1 91 ? -8.999 -24.551 -1.574 1.00 93.31 91 GLU A C 1
ATOM 732 O O . GLU A 1 91 ? -9.537 -24.193 -0.527 1.00 93.31 91 GLU A O 1
ATOM 737 N N . GLY A 1 92 ? -7.856 -25.243 -1.592 1.00 93.75 92 GLY A N 1
ATOM 738 C CA . GLY A 1 92 ? -7.120 -25.595 -0.381 1.00 93.75 92 GLY A CA 1
ATOM 739 C C . GLY A 1 92 ? -6.670 -24.361 0.401 1.00 93.75 92 GLY A C 1
ATOM 740 O O . GLY A 1 92 ? -6.857 -24.314 1.613 1.00 93.75 92 GLY A O 1
ATOM 741 N N . LEU A 1 93 ? -6.145 -23.341 -0.287 1.00 94.06 93 LEU A N 1
ATOM 742 C CA . LEU A 1 93 ? -5.724 -22.087 0.347 1.00 94.06 93 LEU A CA 1
ATOM 743 C C . LEU A 1 93 ? -6.900 -21.328 0.977 1.00 94.06 93 LEU A C 1
ATOM 745 O O . LEU A 1 93 ? -6.785 -20.866 2.108 1.00 94.06 93 LEU A O 1
ATOM 749 N N . LEU A 1 94 ? -8.039 -21.241 0.283 1.00 94.12 94 LEU A N 1
ATOM 750 C CA . LEU A 1 94 ? -9.243 -20.593 0.811 1.00 94.12 94 LEU A CA 1
ATOM 751 C C . LEU A 1 94 ? -9.808 -21.332 2.026 1.00 94.12 94 LEU A C 1
ATOM 753 O O . LEU A 1 94 ? -10.235 -20.691 2.982 1.00 94.12 94 LEU A O 1
ATOM 757 N N . LYS A 1 95 ? -9.773 -22.669 2.016 1.00 95.12 95 LYS A N 1
ATOM 758 C CA . LYS A 1 95 ? -10.174 -23.468 3.175 1.00 95.12 95 LYS A CA 1
ATOM 759 C C . LYS A 1 95 ? -9.265 -23.202 4.375 1.00 95.12 95 LYS A C 1
ATOM 761 O O . LYS A 1 95 ? -9.771 -22.958 5.462 1.00 95.12 95 LYS A O 1
ATOM 766 N N . CYS A 1 96 ? -7.946 -23.177 4.174 1.00 93.38 96 CYS A N 1
ATOM 767 C CA . CYS A 1 96 ? -7.004 -22.833 5.241 1.00 93.38 96 CYS A CA 1
ATOM 768 C C . CYS A 1 96 ? -7.252 -21.427 5.804 1.00 93.38 96 CYS A C 1
ATOM 770 O O . CYS A 1 96 ? -7.142 -21.240 7.008 1.00 93.38 96 CYS A O 1
ATOM 772 N N . LEU A 1 97 ? -7.591 -20.454 4.952 1.00 92.19 97 LEU A N 1
ATOM 773 C CA . LEU A 1 97 ? -7.891 -19.087 5.382 1.00 92.19 97 LEU A CA 1
ATOM 774 C C . LEU A 1 97 ? -9.196 -19.009 6.187 1.00 92.19 97 LEU A C 1
ATOM 776 O O . LEU A 1 97 ? -9.257 -18.276 7.164 1.00 92.19 97 LEU A O 1
ATOM 780 N N . HIS A 1 98 ? -10.211 -19.791 5.812 1.00 89.31 98 HIS A N 1
ATOM 781 C CA . HIS A 1 98 ? -11.469 -19.889 6.557 1.00 89.31 98 HIS A CA 1
ATOM 782 C C . HIS A 1 98 ? -11.303 -20.603 7.906 1.00 89.31 98 HIS A C 1
ATOM 784 O O . HIS A 1 98 ? -11.938 -20.234 8.890 1.00 89.31 98 HIS A O 1
ATOM 790 N N . ASP A 1 99 ? -10.462 -21.637 7.954 1.00 93.12 99 ASP A N 1
ATOM 791 C CA . ASP A 1 99 ? -10.184 -22.389 9.181 1.00 93.12 99 ASP A CA 1
ATOM 792 C C . ASP A 1 99 ? -9.236 -21.619 10.129 1.00 93.12 99 ASP A C 1
ATOM 794 O O . ASP A 1 99 ? -9.051 -22.018 11.281 1.00 93.12 99 ASP A O 1
ATOM 798 N N . TRP A 1 100 ? -8.638 -20.514 9.665 1.00 92.94 100 TRP A N 1
ATOM 799 C CA . TRP A 1 100 ? -7.799 -19.641 10.479 1.00 92.94 100 TRP A CA 1
ATOM 800 C C . TRP A 1 100 ? -8.672 -18.751 11.372 1.00 92.94 100 TRP A C 1
ATOM 802 O O . TRP A 1 100 ? -9.511 -17.994 10.894 1.00 92.94 100 TRP A O 1
ATOM 812 N N . GLU A 1 101 ? -8.454 -18.799 12.687 1.00 86.50 101 GLU A N 1
ATOM 813 C CA . GLU A 1 101 ? -9.103 -17.878 13.622 1.00 86.50 101 GLU A CA 1
ATOM 814 C C . GLU A 1 101 ? -8.579 -16.446 13.410 1.00 86.50 101 GLU A C 1
ATOM 816 O O . GLU A 1 101 ? -7.464 -16.109 13.819 1.00 86.50 101 GLU A O 1
ATOM 821 N N . THR A 1 102 ? -9.378 -15.595 12.765 1.00 86.06 102 THR A N 1
ATOM 822 C CA . THR A 1 102 ? -9.108 -14.158 12.640 1.00 86.06 102 THR A CA 1
ATOM 823 C C . THR A 1 102 ? -9.857 -13.390 13.721 1.00 86.06 102 THR A C 1
ATOM 825 O O . THR A 1 102 ? -11.048 -13.606 13.945 1.00 86.06 102 THR A O 1
ATOM 828 N N . LYS A 1 103 ? -9.164 -12.473 14.398 1.00 85.12 103 LYS A N 1
ATOM 829 C CA . LYS A 1 103 ? -9.791 -11.511 15.308 1.00 85.12 103 LYS A CA 1
ATOM 830 C C . LYS A 1 103 ? -9.959 -10.190 14.577 1.00 85.12 103 LYS A C 1
ATOM 832 O O . LYS A 1 103 ? -8.971 -9.638 14.099 1.00 85.12 103 LYS A O 1
ATOM 837 N N . ASP A 1 104 ? -11.184 -9.681 14.545 1.00 88.19 104 ASP A N 1
ATOM 838 C CA . ASP A 1 104 ? -11.466 -8.344 14.031 1.00 88.19 104 ASP A CA 1
ATOM 839 C C . ASP A 1 104 ? -11.014 -7.313 15.067 1.00 88.19 104 ASP A C 1
ATOM 841 O O . ASP A 1 104 ? -11.719 -7.007 16.031 1.00 88.19 104 ASP A O 1
ATOM 845 N N . LEU A 1 105 ? -9.787 -6.829 14.894 1.00 92.06 105 LEU A N 1
ATOM 846 C CA . LEU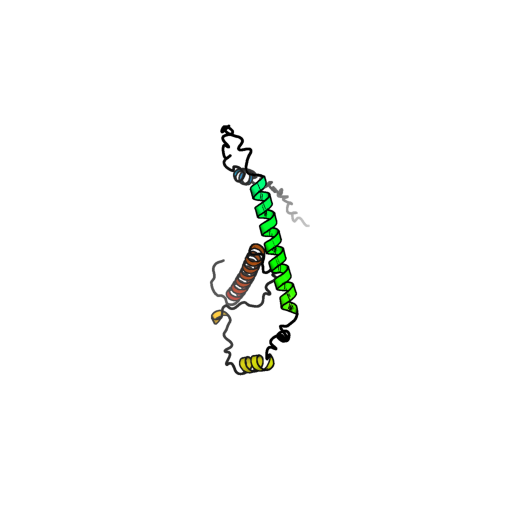 A 1 105 ? -9.197 -5.819 15.762 1.00 92.06 105 LEU A CA 1
ATOM 847 C C . LEU A 1 105 ? -9.535 -4.413 15.241 1.00 92.06 105 LEU A C 1
ATOM 849 O O . LEU A 1 105 ? -9.535 -4.184 14.025 1.00 92.06 105 LEU A O 1
ATOM 853 N N . PRO A 1 106 ? -9.811 -3.441 16.130 1.00 93.50 106 PRO A N 1
ATOM 854 C CA . PRO A 1 106 ? -10.039 -2.063 15.719 1.00 93.50 106 PRO A CA 1
ATOM 855 C C . PRO A 1 106 ? -8.786 -1.479 15.055 1.00 93.50 106 PRO A C 1
ATOM 857 O O . PRO A 1 106 ? -7.659 -1.866 15.363 1.00 93.50 106 PRO A O 1
ATOM 860 N N . PHE A 1 107 ? -8.973 -0.468 14.199 1.00 94.19 107 PHE A N 1
ATOM 861 C CA . PHE A 1 107 ? -7.870 0.188 13.483 1.00 94.19 107 PHE A CA 1
ATOM 862 C C . PHE A 1 107 ? -6.742 0.669 14.407 1.00 94.19 107 PHE A C 1
ATOM 864 O O . PHE A 1 107 ? -5.586 0.645 14.015 1.00 94.19 107 PHE A O 1
ATOM 871 N N . LEU A 1 108 ? -7.049 1.088 15.637 1.00 95.00 108 LEU A N 1
ATOM 872 C CA . LEU A 1 108 ? -6.023 1.535 16.580 1.00 95.00 108 LEU A CA 1
ATOM 873 C C . LEU A 1 108 ? -5.029 0.424 16.963 1.00 95.00 108 LEU A C 1
ATOM 875 O O . LEU A 1 108 ? -3.875 0.715 17.258 1.00 95.00 108 LEU A O 1
ATOM 879 N N . GLU A 1 109 ? -5.462 -0.834 16.959 1.00 94.12 109 GLU A N 1
ATOM 880 C CA . GLU A 1 109 ? -4.610 -1.973 17.308 1.00 94.12 109 GLU A CA 1
ATOM 881 C C . GLU A 1 109 ? -3.817 -2.494 16.106 1.00 94.12 109 GLU A C 1
ATOM 883 O O . GLU A 1 109 ? -2.717 -3.015 16.279 1.00 94.12 109 GLU A O 1
ATOM 888 N N . THR A 1 110 ? -4.350 -2.343 14.891 1.00 94.31 110 THR A N 1
ATOM 889 C CA . THR A 1 110 ? -3.708 -2.840 13.664 1.00 94.31 110 THR A CA 1
ATOM 890 C C . THR A 1 110 ? -2.879 -1.778 12.955 1.00 94.31 110 THR A C 1
ATOM 892 O O . THR A 1 110 ? -1.864 -2.098 12.345 1.00 94.31 110 THR A O 1
ATOM 895 N N . MET A 1 111 ? -3.332 -0.522 12.997 1.00 95.06 111 MET A N 1
ATOM 896 C CA . MET A 1 111 ? -2.858 0.613 12.195 1.00 95.06 111 MET A CA 1
ATOM 897 C C . MET A 1 111 ? -2.646 0.272 10.711 1.00 95.06 111 MET A C 1
ATOM 899 O O . MET A 1 111 ? -1.841 0.897 10.023 1.00 95.06 111 MET A O 1
ATOM 903 N N . GLN A 1 112 ? -3.383 -0.723 10.213 1.00 95.06 112 GLN A N 1
ATOM 904 C CA . GLN A 1 112 ? -3.212 -1.268 8.876 1.00 95.06 112 GLN A CA 1
ATOM 905 C C . GLN A 1 112 ? -4.017 -0.454 7.859 1.00 95.06 112 GLN A C 1
ATOM 907 O O . GLN A 1 112 ? -5.202 -0.166 8.060 1.00 95.06 112 GLN A O 1
ATOM 912 N N . VAL A 1 113 ? -3.359 -0.097 6.756 1.00 95.81 113 VAL A N 1
ATOM 913 C CA . VAL A 1 113 ? -3.956 0.554 5.588 1.00 95.81 113 VAL A CA 1
ATOM 914 C C . VAL A 1 113 ? -3.468 -0.174 4.337 1.00 95.81 113 VAL A C 1
ATOM 916 O O . VAL A 1 113 ? -2.299 -0.077 3.980 1.00 95.81 113 VAL A O 1
ATOM 919 N N . ASP A 1 114 ? -4.361 -0.908 3.681 1.00 94.12 114 ASP A N 1
ATOM 920 C CA . ASP A 1 114 ? -4.066 -1.814 2.558 1.00 94.12 114 ASP A CA 1
ATOM 921 C C . ASP A 1 114 ? -4.985 -1.598 1.341 1.00 94.12 114 ASP A C 1
ATOM 923 O O . ASP A 1 114 ? -5.003 -2.386 0.401 1.00 94.12 114 ASP A O 1
ATOM 927 N N . GLN A 1 115 ? -5.727 -0.493 1.331 1.00 92.81 115 GLN A N 1
ATOM 928 C CA . GLN A 1 115 ? -6.730 -0.173 0.310 1.00 92.81 115 GLN A CA 1
ATOM 929 C C . GLN A 1 115 ? -6.162 0.353 -1.019 1.00 92.81 115 GLN A C 1
ATOM 931 O O . GLN A 1 115 ? -6.927 0.615 -1.946 1.00 92.81 115 GLN A O 1
ATOM 936 N N . PHE A 1 116 ? -4.847 0.565 -1.106 1.00 94.38 116 PHE A N 1
ATOM 937 C CA . PHE A 1 116 ? -4.197 1.164 -2.270 1.00 94.38 116 PHE A CA 1
ATOM 938 C C . PHE A 1 116 ? -3.475 0.101 -3.091 1.00 94.38 116 PHE A C 1
ATOM 940 O O . PHE A 1 116 ? -2.651 -0.648 -2.563 1.00 94.38 116 PHE A O 1
ATOM 947 N N . GLU A 1 117 ? -3.767 0.071 -4.387 1.00 92.81 117 GLU A N 1
ATOM 948 C CA . GLU A 1 117 ? -3.062 -0.769 -5.346 1.00 92.81 117 GLU A CA 1
ATOM 949 C C . GLU A 1 117 ? -1.712 -0.143 -5.707 1.00 92.81 117 GLU A C 1
ATOM 951 O O . GLU A 1 117 ? -1.565 1.080 -5.782 1.00 92.81 117 GLU A O 1
ATOM 956 N N . LEU A 1 118 ? -0.710 -0.994 -5.902 1.00 92.25 118 LEU A N 1
ATOM 957 C CA . LEU A 1 118 ? 0.623 -0.577 -6.302 1.00 92.25 118 LEU A CA 1
ATOM 958 C C . LEU A 1 118 ? 0.714 -0.622 -7.830 1.00 92.25 118 LEU A C 1
ATOM 960 O O . LEU A 1 118 ? 0.668 -1.698 -8.420 1.00 92.25 118 LEU A O 1
ATOM 964 N N . ALA A 1 119 ? 0.840 0.540 -8.463 1.00 86.75 119 ALA A N 1
ATOM 965 C CA . ALA A 1 119 ? 0.997 0.648 -9.909 1.00 86.75 119 ALA A CA 1
ATOM 966 C C . ALA A 1 119 ? 2.489 0.740 -10.262 1.00 86.75 119 ALA A C 1
ATOM 968 O O . ALA A 1 119 ? 3.081 1.802 -10.108 1.00 86.75 119 ALA A O 1
ATOM 969 N N . ILE A 1 120 ? 3.081 -0.374 -10.701 1.00 93.31 120 ILE A N 1
ATOM 970 C CA . ILE A 1 120 ? 4.439 -0.434 -11.265 1.00 93.31 120 ILE A CA 1
ATOM 971 C C . ILE A 1 120 ? 4.318 -1.006 -12.677 1.00 93.31 120 ILE A C 1
ATOM 973 O O . ILE A 1 120 ? 3.754 -2.087 -12.850 1.00 93.31 120 ILE A O 1
ATOM 977 N N . GLU A 1 121 ? 4.831 -0.295 -13.679 1.00 92.94 121 GLU A N 1
ATOM 978 C CA . GLU A 1 121 ? 4.831 -0.752 -15.071 1.00 92.94 121 GLU A CA 1
ATOM 979 C C . GLU A 1 121 ? 6.093 -1.565 -15.374 1.00 92.94 121 GLU A C 1
ATOM 981 O O . GLU A 1 121 ? 6.011 -2.635 -15.984 1.00 92.94 121 GLU A O 1
ATOM 986 N N . ASN A 1 122 ? 7.256 -1.093 -14.910 1.00 92.88 122 ASN A N 1
ATOM 987 C CA . ASN A 1 122 ? 8.528 -1.790 -15.062 1.00 92.88 122 ASN A CA 1
ATOM 988 C C . ASN A 1 122 ? 9.140 -2.170 -13.711 1.00 92.88 122 ASN A C 1
ATOM 990 O O . ASN A 1 122 ? 9.882 -1.413 -13.092 1.00 92.88 122 ASN A O 1
ATOM 994 N N . GLU A 1 123 ? 8.917 -3.416 -13.293 1.00 92.25 123 GLU A N 1
ATOM 995 C CA . GLU A 1 123 ? 9.479 -3.944 -12.045 1.00 92.25 123 GLU A CA 1
ATOM 996 C C . GLU A 1 123 ? 11.013 -3.963 -12.011 1.00 92.25 123 GLU A C 1
ATOM 998 O O . GLU A 1 123 ? 11.579 -4.079 -10.927 1.00 92.25 123 GLU A O 1
ATOM 1003 N N . LEU A 1 124 ? 11.699 -3.881 -13.157 1.00 95.75 124 LEU A N 1
ATOM 1004 C CA . LEU A 1 124 ? 13.162 -3.872 -13.232 1.00 95.75 124 LEU A CA 1
ATOM 1005 C C . LEU A 1 124 ? 13.757 -2.458 -13.172 1.00 95.75 124 LEU A C 1
ATOM 1007 O O . LEU A 1 124 ? 14.964 -2.339 -12.959 1.00 95.75 124 LEU A O 1
ATOM 1011 N N . ASP A 1 125 ? 12.941 -1.413 -13.338 1.00 97.06 125 ASP A N 1
ATOM 1012 C CA . ASP A 1 125 ? 13.362 -0.029 -13.122 1.00 97.06 125 ASP A CA 1
ATOM 1013 C C . ASP A 1 125 ? 13.288 0.295 -11.626 1.00 97.06 125 ASP A C 1
ATOM 1015 O O . ASP A 1 125 ? 12.219 0.371 -11.021 1.00 97.06 125 ASP A O 1
ATOM 1019 N N . ASP A 1 126 ? 14.460 0.442 -11.013 1.00 97.44 126 ASP A N 1
ATOM 1020 C CA . ASP A 1 126 ? 14.580 0.709 -9.584 1.00 97.44 126 ASP A CA 1
ATOM 1021 C C . ASP A 1 126 ? 13.990 2.070 -9.202 1.00 97.44 126 ASP A C 1
ATOM 1023 O O . ASP A 1 126 ? 13.275 2.165 -8.210 1.00 97.44 126 ASP A O 1
ATOM 1027 N N . ILE A 1 127 ? 14.204 3.101 -10.024 1.00 96.88 127 ILE A N 1
ATOM 1028 C CA . ILE A 1 127 ? 13.740 4.460 -9.727 1.00 96.88 127 ILE A CA 1
ATOM 1029 C C . ILE A 1 127 ? 12.213 4.508 -9.791 1.00 96.88 127 ILE A C 1
ATOM 1031 O O . ILE A 1 127 ? 11.567 5.035 -8.885 1.00 96.88 127 ILE A O 1
ATOM 1035 N N . GLU A 1 128 ? 11.621 3.934 -10.840 1.00 96.38 128 GLU A N 1
ATOM 1036 C CA . GLU A 1 128 ? 10.162 3.863 -10.979 1.00 96.38 128 GLU A CA 1
ATOM 1037 C C . GLU A 1 128 ? 9.529 3.105 -9.805 1.00 96.38 128 GLU A C 1
ATOM 1039 O O . GLU A 1 128 ? 8.549 3.557 -9.196 1.00 96.38 128 GLU A O 1
ATOM 1044 N N . ARG A 1 129 ? 10.120 1.965 -9.445 1.00 97.00 129 ARG A N 1
ATOM 1045 C CA . ARG A 1 129 ? 9.664 1.131 -8.337 1.00 97.00 129 ARG A CA 1
ATOM 1046 C C . ARG A 1 129 ? 9.764 1.859 -6.994 1.00 97.00 129 ARG A C 1
ATOM 1048 O O . ARG A 1 129 ? 8.808 1.824 -6.219 1.00 97.00 129 ARG A O 1
ATOM 1055 N N . GLU A 1 130 ? 10.872 2.543 -6.718 1.00 97.25 130 GLU A N 1
ATOM 1056 C CA . GLU A 1 130 ? 11.058 3.329 -5.493 1.00 97.25 130 GLU A CA 1
ATOM 1057 C C . GLU A 1 130 ? 10.055 4.484 -5.391 1.00 97.25 130 GLU A C 1
ATOM 1059 O O . GLU A 1 130 ? 9.440 4.673 -4.338 1.00 97.25 130 GLU A O 1
ATOM 1064 N N . ILE A 1 131 ? 9.820 5.213 -6.488 1.00 96.19 131 ILE A N 1
ATOM 1065 C CA . ILE A 1 131 ? 8.812 6.282 -6.540 1.00 96.19 131 ILE A CA 1
ATOM 1066 C C . ILE A 1 131 ? 7.413 5.714 -6.272 1.00 96.19 131 ILE A C 1
ATOM 1068 O O . ILE A 1 131 ? 6.636 6.298 -5.512 1.00 96.19 131 ILE A O 1
ATOM 1072 N N . SER A 1 132 ? 7.094 4.555 -6.844 1.00 96.62 132 SER A N 1
ATOM 1073 C CA . SER A 1 132 ? 5.801 3.892 -6.649 1.00 96.62 132 SER A CA 1
ATOM 1074 C C . SER A 1 132 ? 5.590 3.472 -5.192 1.00 96.62 132 SER A C 1
ATOM 1076 O O . SER A 1 132 ? 4.529 3.736 -4.620 1.00 96.62 132 SER A O 1
ATOM 1078 N N . PHE A 1 133 ? 6.612 2.901 -4.547 1.00 96.50 133 PHE A N 1
ATOM 1079 C CA . PHE A 1 133 ? 6.569 2.574 -3.119 1.00 96.50 133 PHE A CA 1
ATOM 1080 C C . PHE A 1 133 ? 6.450 3.815 -2.232 1.00 96.50 133 PHE A C 1
ATOM 1082 O O . PHE A 1 133 ? 5.681 3.813 -1.264 1.00 96.50 133 PHE A O 1
ATOM 1089 N N . PHE A 1 134 ? 7.178 4.883 -2.558 1.00 96.81 134 PHE A N 1
ATOM 1090 C CA . PHE A 1 134 ? 7.094 6.145 -1.833 1.00 96.81 134 PHE A CA 1
ATOM 1091 C C . PHE A 1 134 ? 5.677 6.725 -1.902 1.00 96.81 134 PHE A C 1
ATOM 1093 O O . PHE A 1 134 ? 5.081 7.032 -0.869 1.00 96.81 134 PHE A O 1
ATOM 1100 N N . ASN A 1 135 ? 5.099 6.800 -3.102 1.00 95.69 135 ASN A N 1
ATOM 1101 C CA . ASN A 1 135 ? 3.747 7.311 -3.312 1.00 95.69 135 ASN A CA 1
ATOM 1102 C C . ASN A 1 135 ? 2.698 6.467 -2.577 1.00 95.69 135 ASN A C 1
ATOM 1104 O O . ASN A 1 135 ? 1.830 7.019 -1.900 1.00 95.69 135 ASN A O 1
ATOM 1108 N N . HIS A 1 136 ? 2.806 5.137 -2.648 1.00 96.69 136 HIS A N 1
ATOM 1109 C CA . HIS A 1 136 ? 1.933 4.223 -1.905 1.00 96.69 136 HIS A CA 1
ATOM 1110 C C . HIS A 1 136 ? 2.003 4.476 -0.394 1.00 96.69 136 HIS A C 1
ATOM 1112 O O . HIS A 1 136 ? 0.974 4.643 0.264 1.00 96.69 136 HIS A O 1
ATOM 1118 N N . THR A 1 137 ? 3.217 4.624 0.140 1.00 96.19 137 THR A N 1
ATOM 1119 C CA . THR A 1 137 ? 3.440 4.926 1.559 1.00 96.19 137 THR A CA 1
ATOM 1120 C C . THR A 1 137 ? 2.828 6.270 1.949 1.00 96.19 137 THR A C 1
ATOM 1122 O O . THR A 1 137 ? 2.179 6.372 2.990 1.00 96.19 137 THR A O 1
ATOM 1125 N N . MET A 1 138 ? 2.973 7.302 1.115 1.00 96.50 138 MET A N 1
ATOM 1126 C CA . MET A 1 138 ? 2.388 8.621 1.371 1.00 96.50 138 MET A CA 1
ATOM 1127 C C . MET A 1 138 ? 0.856 8.576 1.420 1.00 96.50 138 MET A C 1
ATOM 1129 O O . MET A 1 138 ? 0.255 9.184 2.310 1.00 96.50 138 MET A O 1
ATOM 1133 N N . LEU A 1 139 ? 0.221 7.812 0.526 1.00 96.50 139 LEU A N 1
ATOM 1134 C CA . LEU A 1 139 ? -1.227 7.581 0.554 1.00 96.50 139 LEU A CA 1
ATOM 1135 C C . LEU A 1 139 ? -1.654 6.841 1.829 1.00 96.50 139 LEU A C 1
ATOM 1137 O O . LEU A 1 139 ? -2.598 7.264 2.501 1.00 96.50 139 LEU A O 1
ATOM 1141 N N . ALA A 1 140 ? -0.927 5.786 2.207 1.00 96.62 140 ALA A N 1
ATOM 1142 C CA . ALA A 1 140 ? -1.188 5.015 3.422 1.00 96.62 140 ALA A CA 1
ATOM 1143 C C . ALA A 1 140 ? -1.058 5.863 4.697 1.00 96.62 140 ALA A C 1
ATOM 1145 O O . ALA A 1 140 ? -1.923 5.806 5.574 1.00 96.62 140 ALA A O 1
ATOM 1146 N N . VAL A 1 141 ? -0.021 6.700 4.786 1.00 95.81 141 VAL A N 1
ATOM 1147 C CA . VAL A 1 141 ? 0.177 7.632 5.906 1.00 95.81 141 VAL A CA 1
ATOM 1148 C C . VAL A 1 141 ? -0.934 8.679 5.945 1.00 95.81 141 VAL A C 1
ATOM 1150 O O . VAL A 1 141 ? -1.463 8.959 7.022 1.00 95.81 141 VAL A O 1
ATOM 1153 N N . GLY A 1 142 ? -1.315 9.241 4.795 1.00 95.56 142 GLY A N 1
ATOM 1154 C CA . GLY A 1 142 ? -2.411 10.206 4.699 1.00 95.56 142 GLY A CA 1
ATOM 1155 C C . GLY A 1 142 ? -3.733 9.635 5.217 1.00 95.56 142 GLY A C 1
ATOM 1156 O O . GLY A 1 142 ? -4.369 10.230 6.089 1.00 95.56 142 GLY A O 1
ATOM 1157 N N . GLU A 1 143 ? -4.102 8.442 4.753 1.00 96.50 143 GLU A N 1
ATOM 1158 C CA . GLU A 1 143 ? -5.296 7.723 5.209 1.00 96.50 143 GLU A CA 1
ATOM 1159 C C . GLU A 1 143 ? -5.221 7.382 6.702 1.00 96.50 143 GLU A C 1
ATOM 1161 O O . GLU A 1 143 ? -6.162 7.642 7.456 1.00 96.50 143 GLU A O 1
ATOM 1166 N N . GLY A 1 144 ? -4.087 6.842 7.158 1.00 95.94 144 GLY A N 1
ATOM 1167 C CA . GLY A 1 144 ? -3.882 6.493 8.560 1.00 95.94 144 GLY A CA 1
ATOM 1168 C C . GLY A 1 144 ? -4.054 7.705 9.477 1.00 95.94 144 GLY A C 1
ATOM 1169 O O . GLY A 1 144 ? -4.765 7.634 10.480 1.00 95.94 144 GLY A O 1
ATOM 1170 N N . ARG A 1 145 ? -3.494 8.857 9.094 1.00 95.81 145 ARG A N 1
ATOM 1171 C CA . ARG A 1 145 ? -3.688 10.131 9.803 1.00 95.81 145 ARG A CA 1
ATOM 1172 C C . ARG A 1 145 ? -5.144 10.591 9.786 1.00 95.81 145 ARG A C 1
ATOM 1174 O O . ARG A 1 145 ? -5.643 11.047 10.818 1.00 95.81 145 ARG A O 1
ATOM 1181 N N . GLY A 1 146 ? -5.848 10.446 8.665 1.00 95.38 146 GLY A N 1
ATOM 1182 C CA . GLY A 1 146 ? -7.282 10.737 8.578 1.00 95.38 146 GLY A CA 1
ATOM 1183 C C . GLY A 1 146 ? -8.106 9.896 9.562 1.00 95.38 146 GLY A C 1
ATOM 1184 O O . GLY A 1 146 ? -8.938 10.431 10.305 1.00 95.38 146 GLY A O 1
ATOM 1185 N N . ARG A 1 147 ? -7.811 8.595 9.662 1.00 95.88 147 ARG A N 1
ATOM 1186 C CA . ARG A 1 147 ? -8.459 7.685 10.622 1.00 95.88 147 ARG A CA 1
ATOM 1187 C C . ARG A 1 147 ? -8.129 8.040 12.070 1.00 95.88 147 ARG A C 1
ATOM 1189 O O . ARG A 1 147 ? -9.036 8.099 12.897 1.00 95.88 147 ARG A O 1
ATOM 1196 N N . LEU A 1 148 ? -6.868 8.352 12.378 1.00 95.94 148 LEU A N 1
ATOM 1197 C CA . LEU A 1 148 ? -6.462 8.804 13.716 1.00 95.94 148 LEU A CA 1
ATOM 1198 C C . LEU A 1 148 ? -7.155 10.113 14.117 1.00 95.94 148 LEU A C 1
ATOM 1200 O O . LEU A 1 148 ? -7.636 10.227 15.243 1.00 95.94 148 LEU A O 1
ATOM 1204 N N . THR A 1 149 ? -7.265 11.070 13.190 1.00 95.56 149 THR A N 1
ATOM 1205 C CA . THR A 1 149 ? -8.008 12.325 13.399 1.00 95.56 149 THR A CA 1
ATOM 1206 C C . THR A 1 149 ? -9.468 12.044 13.739 1.00 95.56 149 THR A C 1
ATOM 1208 O O . THR A 1 149 ? -9.989 12.583 14.713 1.00 95.56 149 THR A O 1
ATOM 1211 N N . THR A 1 150 ? -10.112 11.160 12.972 1.00 95.81 150 THR A N 1
ATOM 1212 C CA . THR A 1 150 ? -11.512 10.756 13.181 1.00 95.81 150 THR A CA 1
ATOM 1213 C C . THR A 1 150 ? -11.728 10.113 14.553 1.00 95.81 150 THR A C 1
ATOM 1215 O O . THR A 1 150 ? -12.740 10.366 15.201 1.00 95.81 150 THR A O 1
ATOM 1218 N N . LEU A 1 151 ? -10.757 9.330 15.030 1.00 95.81 151 LEU A N 1
ATOM 1219 C CA . LEU A 1 151 ? -10.779 8.707 16.357 1.00 95.81 151 LEU A CA 1
ATOM 1220 C C . LEU A 1 151 ? 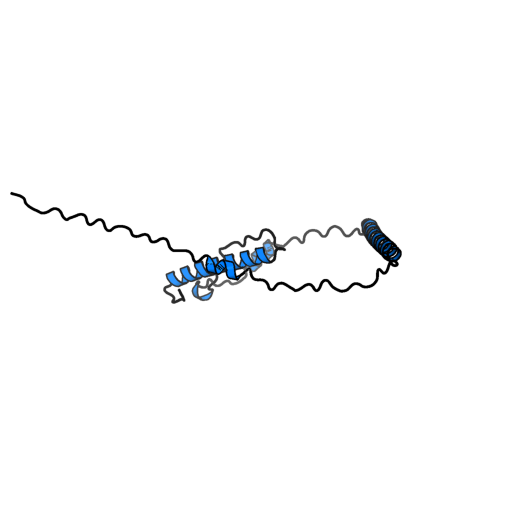-10.397 9.670 17.500 1.00 95.81 151 LEU A C 1
ATOM 1222 O O . LEU A 1 151 ? -10.432 9.275 18.663 1.00 95.81 151 LEU A O 1
ATOM 1226 N N . GLY A 1 152 ? -10.025 10.920 17.197 1.00 95.06 152 GLY A N 1
ATOM 1227 C CA . GLY A 1 152 ? -9.591 11.909 18.188 1.00 95.06 152 GLY A CA 1
ATOM 1228 C C . GLY A 1 152 ? -8.205 11.632 18.778 1.00 95.06 152 GLY A C 1
ATOM 1229 O O . GLY A 1 152 ? -7.895 12.108 19.871 1.00 95.06 152 GLY A O 1
ATOM 1230 N N . ILE A 1 153 ? -7.372 10.858 18.079 1.00 95.19 153 ILE A N 1
ATOM 1231 C CA . ILE A 1 153 ? -6.056 10.436 18.559 1.00 95.19 153 ILE A CA 1
ATOM 1232 C C . ILE A 1 153 ? -4.998 11.470 18.145 1.00 95.19 153 ILE A C 1
ATOM 1234 O O . ILE A 1 153 ? -4.863 11.768 16.950 1.00 95.19 153 ILE A O 1
ATOM 1238 N N . PRO A 1 154 ? -4.225 12.022 19.100 1.00 94.44 154 PRO A N 1
ATOM 1239 C CA . PRO A 1 154 ? -3.171 12.981 18.797 1.00 94.44 154 PRO A CA 1
ATOM 1240 C C . PRO A 1 154 ? -2.098 12.382 17.884 1.00 94.44 154 PRO A C 1
ATOM 1242 O O . PRO A 1 154 ? -1.586 11.296 18.139 1.00 94.44 154 PRO A O 1
ATOM 1245 N N . HIS A 1 155 ? -1.725 13.122 16.846 1.00 90.81 155 HIS A N 1
ATOM 1246 C CA . HIS A 1 155 ? -0.635 12.787 15.933 1.00 90.81 155 HIS A CA 1
ATOM 1247 C C . HIS A 1 155 ? 0.025 14.078 15.437 1.00 90.81 155 HIS A C 1
ATOM 1249 O O . HIS A 1 155 ? -0.563 15.163 15.527 1.00 90.81 155 HIS A O 1
ATOM 1255 N N . LEU A 1 156 ? 1.264 13.971 14.954 1.00 87.69 156 LEU A N 1
ATOM 1256 C CA . LEU A 1 156 ? 1.983 15.119 14.412 1.00 87.69 156 LEU A CA 1
ATOM 1257 C C . LEU A 1 156 ? 1.274 15.614 13.144 1.00 87.69 156 LEU A C 1
ATOM 1259 O O . LEU A 1 156 ? 0.888 14.809 12.291 1.00 87.69 156 LEU A O 1
ATOM 1263 N N . LYS A 1 157 ? 1.075 16.933 13.068 1.00 71.94 157 LYS A N 1
ATOM 1264 C CA . LYS A 1 157 ? 0.511 17.593 11.890 1.00 71.94 157 LYS A CA 1
ATOM 1265 C C . LYS A 1 157 ? 1.541 17.666 10.772 1.00 71.94 157 LYS A C 1
ATOM 1267 O O . LYS A 1 157 ? 2.705 17.968 11.088 1.00 71.94 157 LYS A O 1
#

Sequence (157 aa):
MGKKSKPQHRVEEEDDGEEDFDVEAEEALMKAPKMHLDKNKKRKRRDEDDDVEADELDAELAALQAIRQEKQGWTASDTRKPAQPAMYNKEGLLKCLHDWETKDLPFLETMQVDQFELAIENELDDIEREISFFNHTMLAVGEGRGRLTTLGIPHLK

pLDDT: mean 73.06, std 20.83, range [37.47, 97.44]

Foldseek 3Di:
DDDDDDDDDDDDDDPPDDPPPPPVVVVVVPDDPPDPDPPDDDDDDPPDDPVVVVVVVVVVVVVVVVVVVVVVVVPPPPPPPDPDPPPDPPVVVVVVVVVDDDDPDPCVVVVDDDPDDQDQPDPPPPVSNVVSVVVVVVVSVVVSVVVCVVVVHDDDD

Secondary structure (DSSP, 8-state):
----PPPP--------------THHHHGGG-------------------HHHHHHHHHHHHHHHHHHHHHHHHGGGT------------HHHHHHHHHHS------HHHH----------S-TT-HHHHHHHHHHHHHHHHHHHHHHHHHTT-----

Radius of gyration: 36.04 Å; chains: 1; bounding box: 95×97×54 Å